Protein AF-A0AAE0GCB2-F1 (afdb_monomer_lite)

Radius of gyration: 17.44 Å; chains: 1; bounding box: 38×41×59 Å

Sequence (156 aa):
MFFASAGNAIGPETFELTVDKYEPAECAIGAPKNGRCIRVYVTAENANNTKPAYNSEIFGRVRFSNGESALYGDFAEASDAGQLASIPEEISVNKKSASFGIILTPGNEDDPLDFVKLKARTYPGMRADFRVIAPVGFEDEECENAAYGLPCDEEF

Secondary structure (DSSP, 8-state):
----PPP---PPEEEEEEEEEEEE-PBPTTS-TT-EEEEEEEEEEETT--S-B-SEEEEEEEEETTSSB-B-GGGGG--TTSEEEEE-S-B-SEEEEEEEEEEEPS--TTSPEEEEEEEEEE-TT--TT--PPPPTTB--TT-TTGGGT-------

pLDDT: mean 71.28, std 18.45, range [31.86, 92.81]

Structure (mmCIF, N/CA/C/O backbone):
data_AF-A0AAE0GCB2-F1
#
_entry.id   AF-A0AAE0GCB2-F1
#
loop_
_atom_site.group_PDB
_atom_site.id
_atom_site.type_symbol
_atom_site.label_atom_id
_atom_site.label_alt_id
_atom_site.label_comp_id
_atom_site.label_asym_id
_atom_site.label_entity_id
_atom_site.label_seq_id
_atom_site.pdbx_PDB_ins_code
_atom_site.Cartn_x
_atom_site.Cartn_y
_atom_site.Cartn_z
_atom_site.occupancy
_atom_site.B_iso_or_equiv
_atom_site.auth_seq_id
_atom_site.auth_comp_id
_atom_site.auth_asym_id
_atom_site.auth_atom_id
_atom_site.pdbx_PDB_model_num
ATOM 1 N N . MET A 1 1 ? -9.498 26.680 40.463 1.00 33.69 1 MET A N 1
ATOM 2 C CA . MET A 1 1 ? -8.821 25.450 40.003 1.00 33.69 1 MET A CA 1
ATOM 3 C C . MET A 1 1 ? -9.376 25.118 38.631 1.00 33.69 1 MET A C 1
ATOM 5 O O . MET A 1 1 ? -10.489 24.626 38.540 1.00 33.69 1 MET A O 1
ATOM 9 N N . PHE A 1 2 ? -8.660 25.498 37.575 1.00 31.86 2 PHE A N 1
ATOM 10 C CA . PHE A 1 2 ? -9.000 25.107 36.210 1.00 31.86 2 PHE A CA 1
ATOM 11 C C . PHE A 1 2 ? -8.302 23.776 35.942 1.00 31.86 2 PHE A C 1
ATOM 13 O O . PHE A 1 2 ? -7.076 23.729 35.879 1.00 31.86 2 PHE A O 1
ATOM 20 N N . PHE A 1 3 ? -9.070 22.694 35.844 1.00 37.78 3 PHE A N 1
ATOM 21 C CA . PHE A 1 3 ? -8.563 21.458 35.267 1.00 37.78 3 PHE A CA 1
ATOM 22 C C . PHE A 1 3 ? -8.480 21.688 33.761 1.00 37.78 3 PHE A C 1
ATOM 24 O O . PHE A 1 3 ? -9.495 21.682 33.067 1.00 37.78 3 PHE A O 1
ATOM 31 N N . ALA A 1 4 ? -7.276 21.959 33.262 1.00 37.78 4 ALA A N 1
ATOM 32 C CA . ALA A 1 4 ? -7.000 21.778 31.851 1.00 37.78 4 ALA A CA 1
ATOM 33 C C . ALA A 1 4 ? -7.238 20.292 31.552 1.00 37.78 4 ALA A C 1
ATOM 35 O O . ALA A 1 4 ? -6.507 19.433 32.046 1.00 37.78 4 ALA A O 1
ATOM 36 N N . SER A 1 5 ? -8.307 19.991 30.810 1.00 39.56 5 SER A N 1
ATOM 37 C CA . SER A 1 5 ? -8.481 18.691 30.165 1.00 39.56 5 SER A CA 1
ATOM 38 C C . SER A 1 5 ? -7.186 18.399 29.423 1.00 39.56 5 SER A C 1
ATOM 40 O O . SER A 1 5 ? -6.786 19.204 28.581 1.00 39.56 5 SER A O 1
ATOM 42 N N . ALA A 1 6 ? -6.515 17.298 29.766 1.00 39.19 6 ALA A N 1
ATOM 43 C CA . ALA A 1 6 ? -5.350 16.831 29.034 1.00 39.19 6 ALA A CA 1
ATOM 44 C C . ALA A 1 6 ? -5.710 16.845 27.546 1.00 39.19 6 ALA A C 1
ATOM 46 O O . ALA A 1 6 ? -6.670 16.196 27.125 1.00 39.19 6 ALA A O 1
ATOM 47 N N . GLY A 1 7 ? -5.011 17.677 26.772 1.00 39.84 7 GLY A N 1
ATOM 48 C CA . GLY A 1 7 ? -5.144 17.668 25.330 1.00 39.84 7 GLY A CA 1
ATOM 49 C C . GLY A 1 7 ? -4.843 16.251 24.875 1.00 39.84 7 GLY A C 1
ATOM 50 O O . GLY A 1 7 ? -3.752 15.747 25.141 1.00 39.84 7 GLY A O 1
ATOM 51 N N . ASN A 1 8 ? -5.819 15.600 24.243 1.00 45.38 8 ASN A N 1
ATOM 52 C CA . ASN A 1 8 ? -5.579 14.384 23.487 1.00 45.38 8 ASN A CA 1
ATOM 53 C C . ASN A 1 8 ? -4.550 14.748 2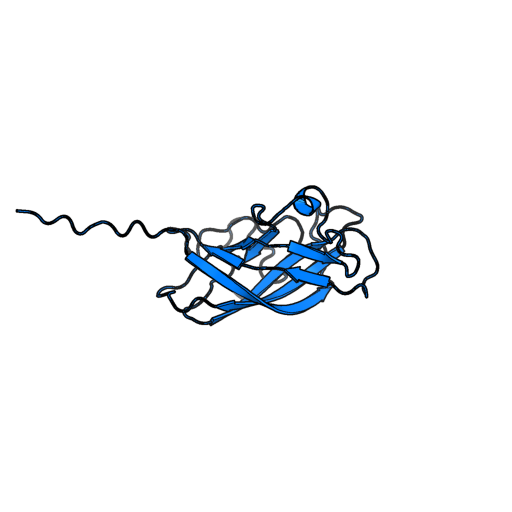2.412 1.00 45.38 8 ASN A C 1
ATOM 55 O O . ASN A 1 8 ? -4.902 15.235 21.339 1.00 45.38 8 ASN A O 1
ATOM 59 N N . ALA A 1 9 ? -3.267 14.569 22.713 1.00 46.12 9 ALA A N 1
ATOM 60 C CA . ALA A 1 9 ? -2.235 14.477 21.703 1.00 46.12 9 ALA A CA 1
ATOM 61 C C . ALA A 1 9 ? -2.464 13.128 21.014 1.00 46.12 9 ALA A C 1
ATOM 63 O O . ALA A 1 9 ? -1.873 12.113 21.371 1.00 46.12 9 ALA A O 1
ATOM 64 N N . ILE A 1 10 ? -3.442 13.118 20.105 1.00 57.84 10 ILE A N 1
ATOM 65 C CA . ILE A 1 10 ? -3.792 11.979 19.266 1.00 57.84 10 ILE A CA 1
ATOM 66 C C . ILE A 1 10 ? -2.558 11.748 18.404 1.00 57.84 10 ILE A C 1
ATOM 68 O O . ILE A 1 10 ? -2.219 12.589 17.581 1.00 57.84 10 ILE A O 1
ATOM 72 N N . GLY A 1 11 ? -1.814 10.677 18.662 1.00 65.38 11 GLY A N 1
ATOM 73 C CA . GLY A 1 11 ? -0.761 10.243 17.755 1.00 65.38 11 GLY A CA 1
ATOM 74 C C . GLY A 1 11 ? -1.363 9.809 16.415 1.00 65.38 11 GLY A C 1
ATOM 75 O O . GLY A 1 11 ? -2.581 9.697 16.284 1.00 65.38 11 GLY A O 1
ATOM 76 N N . PRO A 1 12 ? -0.533 9.558 15.401 1.00 77.06 12 PRO A N 1
ATOM 77 C CA . PRO A 1 12 ? -1.028 9.024 14.143 1.00 77.06 12 PRO A CA 1
ATOM 78 C C . PRO A 1 12 ? -1.768 7.699 14.346 1.00 77.06 12 PRO A C 1
ATOM 80 O O . PRO A 1 12 ? -1.306 6.819 15.074 1.00 77.06 12 PRO A O 1
ATOM 83 N N . GLU A 1 13 ? -2.908 7.571 13.677 1.00 85.94 13 GLU A N 1
ATOM 84 C CA . GLU A 1 13 ? -3.739 6.372 13.674 1.00 85.94 13 GLU A CA 1
ATOM 85 C C . GLU A 1 13 ? -3.170 5.380 12.659 1.00 85.94 13 GLU A C 1
ATOM 87 O O . GLU A 1 13 ? -2.743 5.774 11.574 1.00 85.94 13 GLU A O 1
ATOM 92 N N . THR A 1 14 ? -3.131 4.097 13.013 1.00 88.44 14 THR A N 1
ATOM 93 C CA . THR A 1 14 ? -2.631 3.033 12.131 1.00 88.44 14 THR A CA 1
ATOM 94 C C . THR A 1 14 ? -3.765 2.072 11.807 1.00 88.44 14 THR A C 1
ATOM 96 O O . THR A 1 14 ? -4.490 1.657 12.708 1.00 88.44 14 THR A O 1
ATOM 99 N N . PHE A 1 15 ? -3.905 1.741 10.530 1.00 89.19 15 PHE A N 1
ATOM 100 C CA . PHE A 1 15 ? -4.839 0.757 10.004 1.00 89.19 15 PHE A CA 1
ATOM 101 C C . PHE A 1 15 ? -4.039 -0.424 9.476 1.00 89.19 15 PHE A C 1
ATOM 103 O O . PHE A 1 15 ? -3.087 -0.232 8.716 1.00 89.19 15 PHE A O 1
ATOM 110 N N . GLU A 1 16 ? -4.430 -1.630 9.864 1.00 91.56 16 GLU A N 1
ATOM 111 C CA . GLU A 1 16 ? -3.903 -2.846 9.251 1.00 91.56 16 GLU A CA 1
ATOM 112 C C . GLU A 1 16 ? -4.548 -3.004 7.872 1.00 91.56 16 GLU A C 1
ATOM 114 O O . GLU A 1 16 ? -5.756 -2.795 7.719 1.00 91.56 16 GLU A O 1
ATOM 119 N N . LEU A 1 17 ? -3.741 -3.333 6.862 1.00 91.06 17 LEU A N 1
ATOM 120 C CA . LEU A 1 17 ? -4.216 -3.507 5.493 1.00 91.06 17 LEU A CA 1
ATOM 121 C C . LEU A 1 17 ? -4.173 -4.980 5.109 1.00 91.06 17 LEU A C 1
ATOM 123 O O . LEU A 1 17 ? -3.124 -5.622 5.153 1.00 91.06 17 LEU A O 1
ATOM 127 N N . THR A 1 18 ? -5.315 -5.493 4.668 1.00 92.81 18 THR A N 1
ATOM 128 C CA . THR A 1 18 ? -5.413 -6.812 4.040 1.00 92.81 18 THR A CA 1
ATOM 129 C C . THR A 1 18 ? -5.531 -6.627 2.536 1.00 92.81 18 THR A C 1
ATOM 131 O O . THR A 1 18 ? -6.399 -5.882 2.092 1.00 92.81 18 THR A O 1
ATOM 134 N N . VAL A 1 19 ? -4.666 -7.276 1.754 1.00 92.81 19 VAL A N 1
ATOM 135 C CA . VAL A 1 19 ? -4.749 -7.234 0.287 1.00 92.81 19 VAL A CA 1
ATOM 136 C C . VAL A 1 19 ? -5.846 -8.171 -0.189 1.00 92.81 19 VAL A C 1
ATOM 138 O O . VAL A 1 19 ? -5.796 -9.368 0.083 1.00 92.81 19 VAL A O 1
ATOM 141 N N . ASP A 1 20 ? -6.808 -7.617 -0.919 1.00 91.94 20 ASP A N 1
ATOM 142 C CA . ASP A 1 20 ? -7.919 -8.361 -1.508 1.00 91.94 20 ASP A CA 1
ATOM 143 C C . ASP A 1 20 ? -7.547 -8.874 -2.907 1.00 91.94 20 ASP A C 1
ATOM 145 O O . ASP A 1 20 ? -7.757 -10.044 -3.230 1.00 91.94 20 ASP A O 1
ATOM 149 N N . LYS A 1 21 ? -6.972 -7.998 -3.741 1.00 92.00 21 LYS A N 1
ATOM 150 C CA . LYS A 1 21 ? -6.443 -8.316 -5.076 1.00 92.00 21 LYS A CA 1
ATOM 151 C C . LYS A 1 21 ? -5.466 -7.238 -5.554 1.00 92.00 21 LYS A C 1
ATOM 153 O O . LYS A 1 21 ? -5.405 -6.151 -4.984 1.00 92.00 21 LYS A O 1
ATOM 158 N N . TYR A 1 22 ? -4.751 -7.510 -6.638 1.00 90.69 22 TYR A N 1
ATOM 159 C CA . TYR A 1 22 ? -4.015 -6.502 -7.399 1.00 90.69 22 TYR A CA 1
ATOM 160 C C . TYR A 1 22 ? -4.130 -6.786 -8.895 1.00 90.69 22 TYR A C 1
ATOM 162 O O . TYR A 1 22 ? -4.326 -7.934 -9.293 1.00 90.69 22 TYR A O 1
ATOM 170 N N . GLU A 1 23 ? -4.016 -5.747 -9.713 1.00 89.81 23 GLU A N 1
ATOM 171 C CA . GLU A 1 23 ? -4.103 -5.855 -11.170 1.00 89.81 23 GLU A CA 1
ATOM 172 C C . GLU A 1 23 ? -3.141 -4.886 -11.869 1.00 89.81 23 GLU A C 1
ATOM 174 O O . GLU A 1 23 ? -2.760 -3.872 -11.269 1.00 89.81 23 GLU A O 1
ATOM 179 N N . PRO A 1 24 ? -2.707 -5.193 -13.107 1.00 87.69 24 PRO A N 1
ATOM 180 C CA . PRO A 1 24 ? -1.933 -4.260 -13.917 1.00 87.69 24 PRO A CA 1
ATOM 181 C C . PRO A 1 24 ? -2.663 -2.926 -14.068 1.00 87.69 24 PRO A C 1
ATOM 183 O O . PRO A 1 24 ? -3.883 -2.892 -14.214 1.00 87.69 24 PRO A O 1
ATOM 186 N N . ALA A 1 25 ? -1.909 -1.834 -14.040 1.00 85.19 25 ALA A N 1
ATOM 187 C CA . ALA A 1 25 ? -2.430 -0.488 -14.217 1.00 85.19 25 ALA A CA 1
ATOM 188 C C . ALA A 1 25 ? -1.496 0.323 -15.116 1.00 85.19 25 ALA A C 1
ATOM 190 O O . ALA A 1 25 ? -0.299 0.037 -15.214 1.00 85.19 25 ALA A O 1
ATOM 191 N N . GLU A 1 26 ? -2.041 1.350 -15.760 1.00 81.38 26 GLU A N 1
ATOM 192 C CA . GLU A 1 26 ? -1.235 2.261 -16.561 1.00 81.38 26 GLU A CA 1
ATOM 193 C C . GLU A 1 26 ? -0.359 3.131 -15.658 1.00 81.38 26 GLU A C 1
ATOM 195 O O . GLU A 1 26 ? -0.790 3.660 -14.630 1.00 81.38 26 GLU A O 1
ATOM 200 N N . CYS A 1 27 ? 0.912 3.240 -16.036 1.00 77.19 27 CYS A N 1
ATOM 201 C CA . CYS A 1 27 ? 1.850 4.107 -15.351 1.00 77.19 27 CYS A CA 1
ATOM 202 C C . CYS A 1 27 ? 1.613 5.562 -15.760 1.00 77.19 27 CYS A C 1
ATOM 204 O O . CYS A 1 27 ? 1.706 5.881 -16.944 1.00 77.19 27 CYS A O 1
ATOM 206 N N . ALA A 1 28 ? 1.422 6.460 -14.794 1.00 71.00 28 ALA A N 1
ATOM 207 C CA . ALA A 1 28 ? 1.290 7.884 -15.089 1.00 71.00 28 ALA A CA 1
ATOM 208 C C . ALA A 1 28 ? 2.530 8.470 -15.775 1.00 71.00 28 ALA A C 1
ATOM 210 O O . ALA A 1 28 ? 3.668 7.999 -15.636 1.00 71.00 28 ALA A O 1
ATOM 211 N N . ILE A 1 29 ? 2.298 9.585 -16.463 1.00 63.38 29 ILE A N 1
ATOM 212 C CA . ILE A 1 29 ? 3.319 10.371 -17.147 1.00 63.38 29 ILE A CA 1
ATOM 213 C C . ILE A 1 29 ? 4.434 10.756 -16.160 1.00 63.38 29 ILE A C 1
ATOM 215 O O . ILE A 1 29 ? 4.208 11.440 -15.164 1.00 63.38 29 ILE A O 1
ATOM 219 N N . GLY A 1 30 ? 5.663 10.321 -16.453 1.00 65.62 30 GLY A N 1
ATOM 220 C CA . GLY A 1 30 ? 6.842 10.555 -15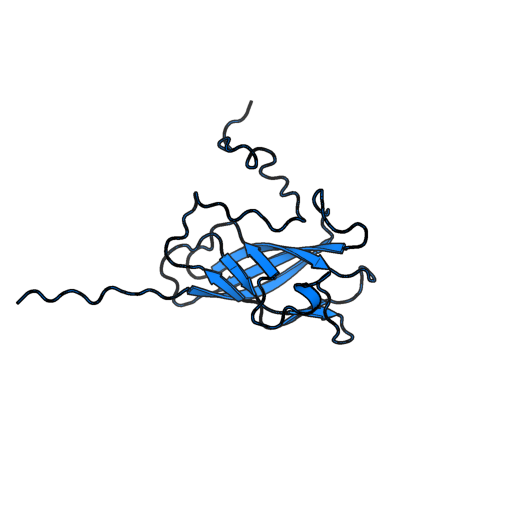.607 1.00 65.62 30 GLY A CA 1
ATOM 221 C C . GLY A 1 30 ? 7.288 9.344 -14.784 1.00 65.62 30 GLY A C 1
ATOM 222 O O . GLY A 1 30 ? 8.371 9.387 -14.199 1.00 65.62 30 GLY A O 1
ATOM 223 N N . ALA A 1 31 ? 6.521 8.250 -14.789 1.00 70.38 31 ALA A N 1
ATOM 224 C CA . ALA A 1 31 ? 6.973 6.976 -14.250 1.00 70.38 31 ALA A CA 1
ATOM 225 C C . ALA A 1 31 ? 8.211 6.441 -15.009 1.00 70.38 31 ALA A C 1
ATOM 227 O O . ALA A 1 31 ? 8.413 6.739 -16.195 1.00 70.38 31 ALA A O 1
ATOM 228 N N . PRO A 1 32 ? 9.062 5.630 -14.358 1.00 74.44 32 PRO A N 1
ATOM 229 C CA . PRO A 1 32 ? 10.216 5.022 -15.008 1.00 74.44 32 PRO A CA 1
ATOM 230 C C . PRO A 1 32 ? 9.798 4.157 -16.204 1.00 74.44 32 PRO A C 1
ATOM 232 O O . PRO A 1 32 ? 8.944 3.288 -16.065 1.00 74.44 32 PRO A O 1
ATOM 235 N N . LYS A 1 33 ? 10.455 4.327 -17.362 1.00 74.31 33 LYS A N 1
ATOM 236 C CA . LYS A 1 33 ? 10.110 3.630 -18.624 1.00 74.31 33 LYS A CA 1
ATOM 237 C C . LYS A 1 33 ? 10.052 2.099 -18.545 1.00 74.31 33 LYS A C 1
ATOM 239 O O . LYS A 1 33 ? 9.413 1.491 -19.392 1.00 74.31 33 LYS A O 1
ATOM 244 N N . ASN A 1 34 ? 10.740 1.496 -17.577 1.00 80.50 34 ASN A N 1
ATOM 245 C CA . ASN A 1 34 ? 10.792 0.043 -17.395 1.00 80.50 34 ASN A CA 1
ATOM 246 C C . ASN A 1 34 ? 10.104 -0.410 -16.094 1.00 80.50 34 ASN A C 1
ATOM 248 O O . ASN A 1 34 ? 10.244 -1.567 -15.708 1.00 80.50 34 ASN A O 1
ATOM 252 N N . GLY A 1 35 ? 9.445 0.501 -15.373 1.00 80.94 35 GLY A N 1
ATOM 253 C CA . GLY A 1 35 ? 8.666 0.151 -14.192 1.00 80.94 35 GLY A CA 1
ATOM 254 C C . GLY A 1 35 ? 7.347 -0.498 -14.595 1.00 80.94 35 GLY A C 1
ATOM 255 O O . GLY A 1 35 ? 6.778 -0.156 -15.629 1.00 80.94 35 GLY A O 1
ATOM 256 N N . ARG A 1 36 ? 6.859 -1.428 -13.774 1.00 85.88 36 ARG A N 1
ATOM 257 C CA . ARG A 1 36 ? 5.532 -2.026 -13.949 1.00 85.88 36 ARG A CA 1
ATOM 258 C C . ARG A 1 36 ? 4.580 -1.458 -12.906 1.00 85.88 36 ARG A C 1
ATOM 260 O O . ARG A 1 36 ? 4.837 -1.609 -11.717 1.00 85.88 36 ARG A O 1
ATOM 267 N N . CYS A 1 37 ? 3.493 -0.826 -13.326 1.00 85.44 37 CYS A N 1
ATOM 268 C CA . CYS A 1 37 ? 2.525 -0.243 -12.403 1.00 85.44 37 CYS A CA 1
ATOM 269 C C . CYS A 1 37 ? 1.390 -1.225 -12.128 1.00 85.44 37 CYS A C 1
ATOM 271 O O . CYS A 1 37 ? 0.878 -1.880 -13.035 1.00 85.44 37 CYS A O 1
ATOM 273 N N . ILE A 1 38 ? 1.018 -1.351 -10.857 1.00 87.50 38 ILE A N 1
ATOM 274 C CA . ILE A 1 38 ? -0.134 -2.149 -10.444 1.00 87.50 38 ILE A CA 1
ATOM 275 C C . ILE A 1 38 ? -1.018 -1.352 -9.499 1.00 87.50 38 ILE A C 1
ATOM 277 O O . ILE A 1 38 ? -0.528 -0.544 -8.705 1.00 87.50 38 ILE A O 1
ATOM 281 N N . ARG A 1 39 ? -2.319 -1.621 -9.557 1.00 88.31 39 ARG A N 1
ATOM 282 C CA . ARG A 1 39 ? -3.299 -1.142 -8.586 1.00 88.31 39 ARG A CA 1
ATOM 283 C C . ARG A 1 39 ? -3.568 -2.245 -7.572 1.00 88.31 39 ARG A C 1
ATOM 285 O O . ARG A 1 39 ? -3.870 -3.377 -7.942 1.00 88.31 39 ARG A O 1
ATOM 292 N N . VAL A 1 40 ? -3.429 -1.922 -6.291 1.00 89.44 40 VAL A N 1
ATOM 293 C CA . VAL A 1 40 ? -3.623 -2.843 -5.169 1.00 89.44 40 VAL A CA 1
ATOM 294 C C . VAL A 1 40 ? -4.912 -2.468 -4.458 1.00 89.44 40 VAL A C 1
ATOM 296 O O . VAL A 1 40 ? -5.078 -1.330 -4.024 1.00 89.44 40 VAL A O 1
ATOM 299 N N . TYR A 1 41 ? -5.814 -3.434 -4.330 1.00 89.31 41 TYR A N 1
ATOM 300 C CA . TYR A 1 41 ? -7.073 -3.302 -3.612 1.00 89.31 41 TYR A CA 1
ATOM 301 C C . TYR A 1 41 ? -6.905 -3.885 -2.221 1.00 89.31 41 TYR A C 1
ATOM 303 O O . TYR A 1 41 ? -6.456 -5.025 -2.065 1.00 89.31 41 TYR A O 1
ATOM 311 N N . VAL A 1 42 ? -7.252 -3.093 -1.216 1.00 90.81 42 VAL A N 1
ATOM 312 C CA . VAL A 1 42 ? -7.079 -3.454 0.182 1.00 90.81 42 VAL A CA 1
ATOM 313 C C . VAL A 1 42 ? -8.324 -3.171 0.997 1.00 90.81 42 VAL A C 1
ATOM 315 O O . VAL A 1 42 ? -9.079 -2.233 0.746 1.00 90.81 42 VAL A O 1
ATOM 318 N N . THR A 1 43 ? -8.461 -3.935 2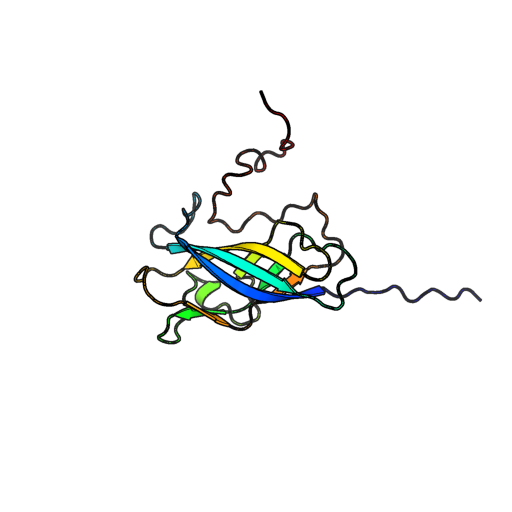.064 1.00 91.06 43 THR A N 1
ATOM 319 C CA . THR A 1 43 ? -9.371 -3.663 3.159 1.00 91.06 43 THR A CA 1
ATOM 320 C C . THR A 1 43 ? -8.565 -3.089 4.320 1.00 91.06 43 THR A C 1
ATOM 322 O O . THR A 1 43 ? -7.646 -3.739 4.822 1.00 91.06 43 THR A O 1
ATOM 325 N N . ALA A 1 44 ? -8.912 -1.875 4.748 1.00 89.44 44 ALA A N 1
ATOM 326 C CA . ALA A 1 44 ? -8.308 -1.204 5.893 1.00 89.44 44 ALA A CA 1
ATOM 327 C C . ALA A 1 44 ? -9.152 -1.415 7.155 1.00 89.44 44 ALA A C 1
ATOM 329 O O . ALA A 1 44 ? -10.352 -1.128 7.152 1.00 89.44 44 ALA A O 1
ATOM 330 N N . GLU A 1 45 ? -8.519 -1.875 8.236 1.00 87.69 45 GLU A N 1
ATOM 331 C CA . GLU A 1 45 ? -9.169 -2.123 9.525 1.00 87.69 45 GLU A CA 1
ATOM 332 C C . GLU A 1 45 ? -8.456 -1.391 10.669 1.00 87.69 45 GLU A C 1
ATOM 334 O O . GLU A 1 45 ? -7.233 -1.438 10.813 1.00 87.69 45 GLU A O 1
ATOM 339 N N . ASN A 1 46 ? -9.242 -0.717 11.511 1.00 85.56 46 ASN A N 1
ATOM 340 C CA . ASN A 1 46 ? -8.791 -0.183 12.794 1.00 85.56 46 ASN A CA 1
ATOM 341 C C . ASN A 1 46 ? -9.961 -0.185 13.784 1.00 85.56 46 ASN A C 1
ATOM 343 O O . ASN A 1 46 ? -10.837 0.678 13.732 1.00 85.56 46 ASN A O 1
ATOM 347 N N . ALA A 1 47 ? -9.941 -1.138 14.718 1.00 79.69 47 ALA A N 1
ATOM 348 C CA . ALA A 1 47 ? -10.994 -1.328 15.717 1.00 79.69 47 ALA A CA 1
ATOM 349 C C . ALA A 1 47 ? -11.139 -0.165 16.721 1.00 79.69 47 ALA A C 1
ATOM 351 O O . ALA A 1 47 ? -12.142 -0.085 17.425 1.00 79.69 47 ALA A O 1
ATOM 352 N N . ASN A 1 48 ? -10.143 0.722 16.813 1.00 79.62 48 ASN A N 1
ATOM 353 C CA . ASN A 1 48 ? -10.141 1.866 17.730 1.00 79.62 48 ASN A CA 1
ATOM 354 C C . ASN A 1 48 ? -10.385 3.199 17.014 1.00 79.62 48 ASN A C 1
ATOM 356 O O . ASN A 1 48 ? -10.376 4.255 17.653 1.00 79.62 48 ASN A O 1
ATOM 360 N N . ASN A 1 49 ? -10.573 3.173 15.694 1.00 81.06 49 ASN A N 1
ATOM 361 C CA . ASN A 1 49 ? -10.885 4.373 14.949 1.00 81.06 49 ASN A CA 1
ATOM 362 C C . ASN A 1 49 ? -12.305 4.836 15.306 1.00 81.06 49 ASN A C 1
ATOM 364 O O . ASN A 1 49 ? -13.249 4.054 15.327 1.00 81.06 49 ASN A O 1
ATOM 368 N N . THR A 1 50 ? -12.446 6.125 15.601 1.00 77.62 50 THR A N 1
ATOM 369 C CA . THR A 1 50 ? -13.725 6.737 16.006 1.00 77.62 50 THR A CA 1
ATOM 370 C C . THR A 1 50 ? -14.183 7.838 15.051 1.00 77.62 50 THR A C 1
ATOM 372 O O . THR A 1 50 ? -15.236 8.438 15.258 1.00 77.62 50 THR A O 1
ATOM 375 N N . LYS A 1 51 ? -13.396 8.122 14.008 1.00 80.69 51 LYS A N 1
ATOM 376 C CA . LYS A 1 51 ? -13.630 9.195 13.038 1.00 80.69 51 LYS A CA 1
ATOM 377 C C . LYS A 1 51 ? -13.023 8.822 11.683 1.00 80.69 51 LYS A C 1
ATOM 379 O O . LYS A 1 51 ? -11.975 8.183 11.669 1.00 80.69 51 LYS A O 1
ATOM 384 N N . PRO A 1 52 ? -13.588 9.287 10.563 1.00 81.38 52 PRO A N 1
ATOM 385 C CA . PRO A 1 52 ? -12.980 9.052 9.263 1.00 81.38 52 PRO A CA 1
ATOM 386 C C . PRO A 1 52 ? -11.530 9.550 9.199 1.00 81.38 52 PRO A C 1
ATOM 388 O O . PRO A 1 52 ? -11.198 10.617 9.729 1.00 81.38 52 PRO A O 1
ATOM 391 N N . ALA A 1 53 ? -10.678 8.753 8.566 1.00 83.12 53 ALA A N 1
ATOM 392 C CA . ALA A 1 53 ? -9.293 9.083 8.262 1.00 83.12 53 ALA A CA 1
ATOM 393 C C . ALA A 1 53 ? -9.169 9.553 6.806 1.00 83.12 53 ALA A C 1
ATOM 395 O O . ALA A 1 53 ? -9.948 9.139 5.959 1.00 83.12 53 ALA A O 1
ATOM 396 N N . TYR A 1 54 ? -8.195 10.414 6.511 1.00 83.06 54 TYR A N 1
ATOM 397 C CA . TYR A 1 54 ? -7.972 10.968 5.171 1.00 83.06 54 TYR A CA 1
ATOM 398 C C . TYR A 1 54 ? -6.478 11.003 4.867 1.00 83.06 54 TYR A C 1
ATOM 400 O O . TYR A 1 54 ? -5.686 11.226 5.787 1.00 83.06 54 TYR A O 1
ATOM 408 N N . ASN A 1 55 ? -6.108 10.875 3.590 1.00 78.88 55 ASN A N 1
ATOM 409 C CA . ASN A 1 55 ? -4.721 10.961 3.120 1.00 78.88 55 ASN A CA 1
ATOM 410 C C . ASN A 1 55 ? -3.771 10.024 3.875 1.00 78.88 55 ASN A C 1
ATOM 412 O O . ASN A 1 55 ? -2.765 10.452 4.449 1.00 78.88 55 ASN A O 1
ATOM 416 N N . SER A 1 56 ? -4.122 8.745 3.935 1.00 84.31 56 SER A N 1
ATOM 417 C CA . SER A 1 56 ? -3.340 7.773 4.689 1.00 84.31 56 SER A CA 1
ATOM 418 C C . SER A 1 56 ? -2.078 7.381 3.921 1.00 84.31 56 SER A C 1
ATOM 420 O O . SER A 1 56 ? -2.139 7.013 2.752 1.00 84.31 56 SER A O 1
ATOM 422 N N . GLU A 1 57 ? -0.928 7.424 4.582 1.00 86.56 57 GLU A N 1
ATOM 423 C CA . GLU A 1 57 ? 0.353 6.985 4.024 1.00 86.56 57 GLU A CA 1
ATOM 424 C C . GLU A 1 57 ? 0.504 5.470 4.185 1.00 86.56 57 GLU A C 1
ATOM 426 O O . GLU A 1 57 ? 0.276 4.932 5.270 1.00 86.56 57 GLU A O 1
ATOM 431 N N . ILE A 1 58 ? 0.906 4.775 3.124 1.00 86.62 58 ILE A N 1
ATOM 432 C CA . ILE A 1 58 ? 1.049 3.317 3.110 1.00 86.62 58 ILE A CA 1
ATOM 433 C C . ILE A 1 58 ? 2.491 2.926 3.384 1.00 86.62 58 ILE A C 1
ATOM 435 O O . ILE A 1 58 ? 3.414 3.440 2.760 1.00 86.62 58 ILE A O 1
ATOM 439 N N . PHE A 1 59 ? 2.673 1.972 4.291 1.00 87.12 59 PHE A N 1
ATOM 440 C CA . PHE A 1 59 ? 3.961 1.405 4.671 1.00 87.12 59 PHE A CA 1
ATOM 441 C C . PHE A 1 59 ? 3.899 -0.118 4.610 1.00 87.12 59 PHE A C 1
ATOM 443 O O . PHE A 1 59 ? 2.840 -0.707 4.812 1.00 87.12 59 PHE A O 1
ATOM 450 N N . GLY A 1 60 ? 5.049 -0.757 4.412 1.00 85.94 60 GLY A N 1
ATOM 451 C CA . GLY A 1 60 ? 5.196 -2.211 4.448 1.00 85.94 60 GLY A CA 1
ATOM 452 C C . GLY A 1 60 ? 6.266 -2.666 3.469 1.00 85.94 60 GLY A C 1
ATOM 453 O O . GLY A 1 60 ? 7.190 -1.911 3.173 1.00 85.94 60 GLY A O 1
ATOM 454 N N . ARG A 1 61 ? 6.150 -3.896 2.962 1.00 86.38 61 ARG A N 1
ATOM 455 C CA . ARG A 1 61 ? 7.058 -4.429 1.938 1.00 86.38 61 ARG A CA 1
ATOM 456 C C . ARG A 1 61 ? 6.276 -5.174 0.870 1.00 86.38 61 ARG A C 1
ATOM 458 O O . ARG A 1 61 ? 5.302 -5.854 1.186 1.00 86.38 61 ARG A O 1
ATOM 465 N N . VAL A 1 62 ? 6.759 -5.096 -0.363 1.00 87.50 62 VAL A N 1
ATOM 466 C CA . VAL A 1 62 ? 6.256 -5.893 -1.486 1.00 87.50 62 VAL A CA 1
ATOM 467 C C . VAL A 1 62 ? 7.428 -6.675 -2.052 1.00 87.50 62 VAL A C 1
ATOM 469 O O . VAL A 1 62 ? 8.478 -6.095 -2.336 1.00 87.50 62 VAL A O 1
ATOM 472 N N . ARG A 1 63 ? 7.286 -7.995 -2.145 1.00 88.75 63 ARG A N 1
ATOM 473 C CA . ARG A 1 63 ? 8.360 -8.906 -2.547 1.00 88.75 63 ARG A CA 1
ATOM 474 C C . ARG A 1 63 ? 7.924 -9.814 -3.674 1.00 88.75 63 ARG A C 1
ATOM 476 O O . ARG A 1 63 ? 6.758 -10.186 -3.749 1.00 88.75 63 ARG A O 1
ATOM 483 N N . PHE A 1 64 ? 8.875 -10.221 -4.501 1.00 87.12 64 PHE A N 1
ATOM 484 C CA . PHE A 1 64 ? 8.669 -11.367 -5.375 1.00 87.12 64 PHE A CA 1
ATOM 485 C C . PHE A 1 64 ? 8.790 -12.667 -4.578 1.00 87.12 64 PHE A C 1
ATOM 487 O O . PHE A 1 64 ? 9.355 -12.710 -3.482 1.00 87.12 64 PHE A O 1
ATOM 494 N N . SER A 1 65 ? 8.326 -13.765 -5.172 1.00 84.50 65 SER A N 1
ATOM 495 C CA . SER A 1 65 ? 8.415 -15.110 -4.583 1.00 84.50 65 SER A CA 1
ATOM 496 C C . SER A 1 65 ? 9.851 -15.569 -4.273 1.00 84.50 65 SER A C 1
ATOM 498 O O . SER A 1 65 ? 10.053 -16.454 -3.445 1.00 84.50 65 SER A O 1
ATOM 500 N N . ASN A 1 66 ? 10.862 -14.962 -4.905 1.00 83.19 66 ASN A N 1
ATOM 501 C CA . ASN A 1 66 ? 12.280 -15.212 -4.627 1.00 83.19 66 ASN A CA 1
ATOM 502 C C . ASN A 1 66 ? 12.804 -14.472 -3.370 1.00 83.19 66 ASN A C 1
ATOM 504 O O . ASN A 1 66 ? 13.957 -14.660 -2.986 1.00 83.19 66 ASN A O 1
ATOM 508 N N . GLY A 1 67 ? 11.971 -13.649 -2.721 1.00 81.62 67 GLY A N 1
ATOM 509 C CA . GLY A 1 67 ? 12.297 -12.881 -1.518 1.00 81.62 67 GLY A CA 1
ATOM 510 C C . GLY A 1 67 ? 12.922 -11.505 -1.769 1.00 81.62 67 GLY A C 1
ATOM 511 O O . GLY A 1 67 ? 13.121 -10.758 -0.804 1.00 81.62 67 GLY A O 1
ATOM 512 N N . GLU A 1 68 ? 13.207 -11.151 -3.024 1.00 84.38 68 GLU A N 1
ATOM 513 C CA . GLU A 1 68 ? 13.708 -9.830 -3.412 1.00 84.38 68 GLU A CA 1
ATOM 514 C C . GLU A 1 68 ? 12.599 -8.774 -3.356 1.00 84.38 68 GLU A C 1
ATOM 516 O O . GLU A 1 68 ? 11.407 -9.088 -3.411 1.00 84.38 68 GLU A O 1
ATOM 521 N N . SER A 1 69 ? 12.991 -7.504 -3.222 1.00 84.62 69 SER A N 1
ATOM 522 C CA . SER A 1 69 ? 12.039 -6.394 -3.258 1.00 84.62 69 SER A CA 1
ATOM 523 C C . SER A 1 69 ? 11.436 -6.270 -4.653 1.00 84.62 69 SER A C 1
ATOM 525 O O . SER A 1 69 ? 12.161 -6.220 -5.646 1.00 84.62 69 SER A O 1
ATOM 527 N N . ALA A 1 70 ? 10.110 -6.200 -4.715 1.00 86.88 70 ALA A N 1
ATOM 528 C CA . ALA A 1 70 ? 9.396 -5.982 -5.963 1.00 86.88 70 ALA A CA 1
ATOM 529 C C . ALA A 1 70 ? 9.259 -4.495 -6.303 1.00 86.88 70 ALA A C 1
ATOM 531 O O . ALA A 1 70 ? 8.865 -4.170 -7.412 1.00 86.88 70 ALA A O 1
ATOM 532 N N . LEU A 1 71 ? 9.559 -3.587 -5.372 1.00 85.00 71 LEU A N 1
ATOM 533 C CA . LEU A 1 71 ? 9.371 -2.145 -5.546 1.00 85.00 71 LEU A CA 1
ATOM 534 C C . LEU A 1 71 ? 10.481 -1.528 -6.399 1.00 85.00 71 LEU A C 1
ATOM 536 O O . LEU A 1 71 ? 11.652 -1.861 -6.234 1.00 85.00 71 LEU A O 1
ATOM 540 N N . TYR A 1 72 ? 10.121 -0.601 -7.286 1.00 79.44 72 TYR A N 1
ATOM 541 C CA . TYR A 1 72 ? 11.069 0.059 -8.186 1.00 79.44 72 TYR A CA 1
ATOM 542 C C . TYR A 1 72 ? 11.946 1.108 -7.476 1.00 79.44 72 TYR A C 1
ATOM 544 O O . TYR A 1 72 ? 11.454 1.917 -6.693 1.00 79.44 72 TYR A O 1
ATOM 552 N N . GLY A 1 73 ? 13.230 1.189 -7.845 1.00 72.00 73 GLY A N 1
ATOM 553 C CA . GLY A 1 73 ? 14.115 2.315 -7.504 1.00 72.00 73 GLY A CA 1
ATOM 554 C C . GLY A 1 73 ? 14.477 2.398 -6.019 1.00 72.00 73 GLY A C 1
ATOM 555 O O . GLY A 1 73 ? 14.677 1.372 -5.380 1.00 72.00 73 GLY A O 1
ATOM 556 N N . ASP A 1 74 ? 14.544 3.610 -5.460 1.00 62.25 74 ASP A N 1
ATOM 557 C CA . ASP A 1 74 ? 14.898 3.841 -4.045 1.00 62.25 74 ASP A CA 1
ATOM 558 C C . ASP A 1 74 ? 13.865 3.246 -3.064 1.00 62.25 74 ASP A C 1
ATOM 560 O O . ASP A 1 74 ? 14.159 3.019 -1.890 1.00 62.25 74 ASP A O 1
ATOM 564 N N . PHE A 1 75 ? 12.663 2.909 -3.552 1.00 60.25 75 PHE A N 1
ATOM 565 C CA . PHE A 1 75 ? 11.664 2.155 -2.794 1.00 60.25 75 PHE A CA 1
ATOM 566 C C . PHE A 1 75 ? 12.019 0.665 -2.666 1.00 60.25 75 PHE A C 1
ATOM 568 O O . PHE A 1 75 ? 11.477 -0.017 -1.800 1.00 60.25 75 PHE A O 1
ATOM 575 N N . ALA A 1 76 ? 12.958 0.146 -3.465 1.00 55.94 76 ALA A N 1
ATOM 576 C CA . ALA A 1 76 ? 13.468 -1.217 -3.317 1.00 55.94 76 ALA A CA 1
ATOM 577 C C . ALA A 1 76 ? 14.155 -1.419 -1.955 1.00 55.94 76 ALA A C 1
ATOM 579 O O . ALA A 1 76 ? 14.058 -2.500 -1.370 1.00 55.94 76 ALA A O 1
ATOM 580 N N . GLU A 1 77 ? 14.796 -0.363 -1.436 1.00 52.28 77 GLU A N 1
ATOM 581 C CA . GLU A 1 77 ? 15.410 -0.313 -0.105 1.00 52.28 77 GLU A CA 1
ATOM 582 C C . GLU A 1 77 ? 14.438 0.138 0.996 1.00 52.28 77 GLU A C 1
ATOM 584 O O . GLU A 1 77 ? 14.810 0.128 2.176 1.00 52.28 77 GLU A O 1
ATOM 589 N N . ALA A 1 78 ? 13.194 0.506 0.649 1.00 51.66 78 ALA A N 1
ATOM 590 C CA . ALA A 1 78 ? 12.162 0.858 1.617 1.00 51.66 78 ALA A CA 1
ATOM 591 C C . ALA A 1 78 ? 11.813 -0.371 2.470 1.00 51.66 78 ALA A C 1
ATOM 593 O O . ALA A 1 78 ? 10.932 -1.179 2.182 1.00 51.66 78 ALA A O 1
ATOM 594 N N . SER A 1 79 ? 12.564 -0.517 3.558 1.00 50.06 79 SER A N 1
ATOM 595 C CA . SER A 1 79 ? 12.184 -1.298 4.727 1.00 50.06 79 SER A CA 1
ATOM 596 C C . SER A 1 79 ? 10.947 -0.672 5.388 1.00 50.06 79 SER A C 1
ATOM 598 O O . SER A 1 79 ? 10.474 0.371 4.944 1.00 50.06 79 SER A O 1
ATOM 600 N N . ASP A 1 80 ? 10.447 -1.274 6.475 1.00 52.69 80 ASP A N 1
ATOM 601 C CA . ASP A 1 80 ? 9.216 -0.922 7.226 1.00 52.69 80 ASP A CA 1
ATOM 602 C C . ASP A 1 80 ? 9.024 0.575 7.621 1.00 52.69 80 ASP A C 1
ATOM 604 O O . ASP A 1 80 ? 8.045 0.907 8.297 1.00 52.69 80 ASP A O 1
ATOM 608 N N . ALA A 1 81 ? 9.958 1.461 7.258 1.00 52.06 81 ALA A N 1
ATOM 609 C CA . ALA A 1 81 ? 10.001 2.898 7.506 1.00 52.06 81 ALA A CA 1
ATOM 610 C C . ALA A 1 81 ? 9.758 3.791 6.265 1.00 52.06 81 ALA A C 1
ATOM 612 O O . ALA A 1 81 ? 9.528 4.985 6.448 1.00 52.06 81 ALA A O 1
ATOM 613 N N . GLY A 1 82 ? 9.816 3.267 5.034 1.00 63.97 82 GLY A N 1
ATOM 614 C CA . GLY A 1 82 ? 9.589 4.053 3.812 1.00 63.97 82 GLY A CA 1
ATOM 615 C C . GLY A 1 82 ? 8.118 4.069 3.393 1.00 63.97 82 GLY A C 1
ATOM 616 O O . GLY A 1 82 ? 7.461 3.028 3.405 1.00 63.97 82 GLY A O 1
ATOM 617 N N . GLN A 1 83 ? 7.601 5.245 3.029 1.00 74.94 83 GLN A N 1
ATOM 618 C CA . GLN A 1 83 ? 6.266 5.367 2.444 1.00 74.94 83 GLN A CA 1
ATOM 619 C C . GLN A 1 83 ? 6.268 4.738 1.043 1.00 74.94 83 GLN A C 1
ATOM 621 O O . GLN A 1 83 ? 7.073 5.111 0.193 1.00 74.94 83 GLN A O 1
ATOM 626 N N . LEU A 1 84 ? 5.364 3.786 0.822 1.00 78.25 84 LEU A N 1
ATOM 627 C CA . LEU A 1 84 ? 5.190 3.068 -0.441 1.00 78.25 84 LEU A CA 1
ATOM 628 C C . LEU A 1 84 ? 4.221 3.779 -1.382 1.00 78.25 84 LEU A C 1
ATOM 630 O O . LEU A 1 84 ? 4.426 3.809 -2.590 1.00 78.25 84 LEU A O 1
ATOM 634 N N . ALA A 1 85 ? 3.136 4.293 -0.813 1.00 78.50 85 ALA A N 1
ATOM 635 C CA . ALA A 1 85 ? 2.034 4.906 -1.535 1.00 78.50 85 ALA A CA 1
ATOM 636 C C . ALA A 1 85 ? 1.196 5.763 -0.577 1.00 78.50 85 ALA A C 1
ATOM 638 O O . ALA A 1 85 ? 1.520 5.907 0.607 1.00 78.50 85 ALA A O 1
ATOM 639 N N . SER A 1 86 ? 0.092 6.294 -1.086 1.00 79.44 86 SER A N 1
ATOM 640 C CA . SER A 1 86 ? -0.936 6.968 -0.299 1.00 79.44 86 SER A CA 1
ATOM 641 C C . SER A 1 86 ? -2.312 6.481 -0.727 1.00 79.44 86 SER A C 1
ATOM 643 O O . SER A 1 86 ? -2.519 6.194 -1.903 1.00 79.44 86 SER A O 1
ATOM 645 N N . ILE A 1 87 ? -3.249 6.433 0.217 1.00 79.69 87 ILE A N 1
ATOM 646 C CA . ILE A 1 87 ? -4.682 6.330 -0.060 1.00 79.69 87 ILE A CA 1
ATOM 647 C C . ILE A 1 87 ? -5.243 7.758 0.026 1.00 79.69 87 ILE A C 1
ATOM 649 O O . ILE A 1 87 ? -5.298 8.313 1.131 1.00 79.69 87 ILE A O 1
ATOM 653 N 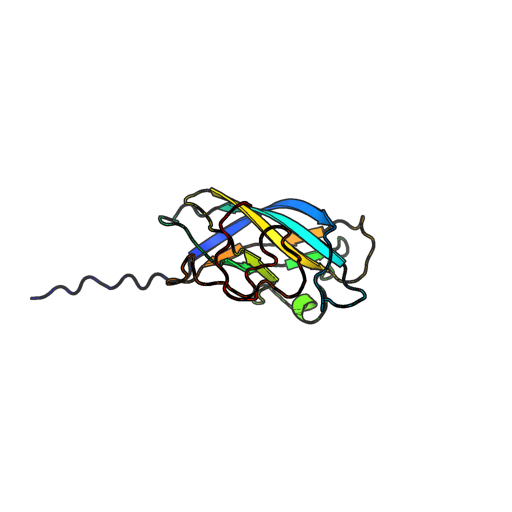N . PRO A 1 88 ? -5.604 8.386 -1.109 1.00 68.94 88 PRO A N 1
ATOM 654 C CA . PRO A 1 88 ? -6.170 9.736 -1.114 1.00 68.94 88 PRO A CA 1
ATOM 655 C C . PRO A 1 88 ? -7.624 9.753 -0.617 1.00 68.94 88 PRO A C 1
ATOM 657 O O . PRO A 1 88 ? -8.102 10.767 -0.114 1.00 68.94 88 PRO A O 1
ATOM 660 N N . GLU A 1 89 ? -8.320 8.624 -0.732 1.00 73.38 89 GLU A N 1
ATOM 661 C CA . GLU A 1 89 ? -9.708 8.469 -0.314 1.00 73.38 89 GLU A CA 1
ATOM 662 C C . GLU A 1 89 ? -9.867 8.492 1.216 1.00 73.38 89 GLU A C 1
ATOM 664 O O . GLU A 1 89 ? -8.951 8.182 1.980 1.00 73.38 89 GLU A O 1
ATOM 669 N N . GLU A 1 90 ? -11.076 8.816 1.679 1.00 80.00 90 GLU A N 1
ATOM 670 C CA . GLU A 1 90 ? -11.456 8.634 3.084 1.00 80.00 90 GLU A CA 1
ATOM 671 C C . GLU A 1 90 ? -11.283 7.160 3.499 1.00 80.00 90 GLU A C 1
ATOM 673 O O . GLU A 1 90 ? -11.623 6.281 2.724 1.00 80.00 90 GLU A O 1
ATOM 678 N N . ILE A 1 91 ? -10.854 6.850 4.721 1.00 79.81 91 ILE A N 1
ATOM 679 C CA . ILE A 1 91 ? -11.031 5.535 5.350 1.00 79.81 91 ILE A CA 1
ATOM 680 C C . ILE A 1 91 ? -12.101 5.688 6.432 1.00 79.81 91 ILE A C 1
ATOM 682 O O . ILE A 1 91 ? -11.881 6.338 7.458 1.00 79.81 91 ILE A O 1
ATOM 686 N N . SER A 1 92 ? -13.280 5.122 6.178 1.00 79.50 92 SER A N 1
ATOM 687 C CA . SER A 1 92 ? -14.433 5.203 7.071 1.00 79.50 92 SER A CA 1
ATOM 688 C C . SER A 1 92 ? -14.214 4.365 8.336 1.00 79.50 92 SER A C 1
ATOM 690 O O . SER A 1 92 ? -13.328 3.512 8.411 1.00 79.50 92 SER A O 1
ATOM 692 N N . VAL A 1 93 ? -15.040 4.613 9.351 1.00 79.25 93 VAL A N 1
ATOM 693 C CA . VAL A 1 93 ? -14.899 3.995 10.676 1.00 79.25 93 VAL A CA 1
ATOM 694 C C . VAL A 1 93 ? -15.008 2.462 10.594 1.00 79.25 93 VAL A C 1
ATOM 696 O O . VAL A 1 93 ? -15.879 1.925 9.911 1.00 79.25 93 VAL A O 1
ATOM 699 N N . ASN A 1 94 ? -14.152 1.762 11.346 1.00 68.50 94 ASN A N 1
ATOM 700 C CA . ASN A 1 94 ? -14.030 0.300 11.473 1.00 68.50 94 ASN A CA 1
ATOM 701 C C . ASN A 1 94 ? -13.492 -0.457 10.252 1.00 68.50 94 ASN A C 1
ATOM 703 O O . ASN A 1 94 ? -12.567 -1.250 10.416 1.00 68.50 94 ASN A O 1
ATOM 707 N N . LYS A 1 95 ? -14.066 -0.273 9.059 1.00 73.94 95 LYS A N 1
ATOM 708 C CA . LYS A 1 95 ? -13.680 -1.043 7.869 1.00 73.94 95 LYS A CA 1
ATOM 709 C C . LYS A 1 95 ? -14.007 -0.291 6.587 1.00 73.94 95 LYS A C 1
ATOM 711 O O . LYS A 1 95 ? -15.158 0.091 6.384 1.00 73.94 95 LYS A O 1
ATOM 716 N N . LYS A 1 96 ? -13.030 -0.161 5.689 1.00 81.31 96 LYS A N 1
ATOM 717 C CA . LYS A 1 96 ? -13.257 0.357 4.334 1.00 81.31 96 LYS A CA 1
ATOM 718 C C . LYS A 1 96 ? -12.400 -0.378 3.306 1.00 81.31 96 LYS A C 1
ATOM 720 O O . LYS A 1 96 ? -11.241 -0.681 3.580 1.00 81.31 96 LYS A O 1
ATOM 725 N N . SER A 1 97 ? -12.967 -0.632 2.131 1.00 84.19 97 SER A N 1
ATOM 726 C CA . SER A 1 97 ? -12.192 -0.971 0.938 1.00 84.19 97 SER A CA 1
ATOM 727 C C . SER A 1 97 ? -11.567 0.292 0.348 1.00 84.19 97 SER A C 1
ATOM 729 O O . SER A 1 97 ? -12.235 1.318 0.240 1.00 84.19 97 SER A O 1
ATOM 731 N N . ALA A 1 98 ? -10.296 0.205 -0.016 1.00 84.00 98 ALA A N 1
ATOM 732 C CA . ALA A 1 98 ? -9.530 1.272 -0.639 1.00 84.00 98 ALA A CA 1
ATOM 733 C C . ALA A 1 98 ? -8.612 0.682 -1.711 1.00 84.00 98 ALA A C 1
ATOM 735 O O . ALA A 1 98 ? -8.377 -0.530 -1.755 1.00 84.00 98 ALA A O 1
ATOM 736 N N . SER A 1 99 ? -8.060 1.540 -2.559 1.00 85.75 99 SER A N 1
ATOM 737 C CA . SER A 1 99 ? -7.001 1.138 -3.476 1.00 85.75 99 SER A CA 1
ATOM 738 C C . SER A 1 99 ? -5.851 2.133 -3.475 1.00 85.75 99 SER A C 1
ATOM 740 O O . SER A 1 99 ? -6.005 3.293 -3.093 1.00 85.75 99 SER A O 1
ATOM 742 N N . PHE A 1 100 ? -4.673 1.652 -3.849 1.00 83.56 100 PHE A N 1
ATOM 743 C CA . PHE A 1 100 ? -3.509 2.491 -4.093 1.00 83.56 100 PHE A CA 1
ATOM 744 C C . PHE A 1 100 ? -2.656 1.871 -5.191 1.00 83.56 100 PHE A C 1
ATOM 746 O O . PHE A 1 100 ? -2.693 0.663 -5.433 1.00 83.56 100 PHE A O 1
ATOM 753 N N . GLY A 1 101 ? -1.872 2.705 -5.857 1.00 84.81 101 GLY A N 1
ATOM 754 C CA . GLY A 1 101 ? -0.950 2.252 -6.881 1.00 84.81 101 GLY A CA 1
ATOM 755 C C . GLY A 1 101 ? 0.486 2.109 -6.372 1.00 84.81 101 GLY A C 1
ATOM 756 O O . GLY A 1 101 ? 0.927 2.890 -5.527 1.00 84.81 101 GLY A O 1
ATOM 757 N N . ILE A 1 102 ? 1.224 1.128 -6.902 1.00 85.12 102 ILE A N 1
ATOM 758 C CA . ILE A 1 102 ? 2.673 0.971 -6.690 1.00 85.12 102 ILE A CA 1
ATOM 759 C C . ILE A 1 102 ? 3.427 0.659 -7.984 1.00 85.12 102 ILE A C 1
ATOM 761 O O . ILE A 1 102 ? 2.934 -0.055 -8.858 1.00 85.12 102 ILE A O 1
ATOM 765 N N . ILE A 1 103 ? 4.661 1.158 -8.074 1.00 85.50 103 ILE A N 1
ATOM 766 C CA . ILE A 1 103 ? 5.570 0.875 -9.189 1.00 85.50 103 ILE A CA 1
ATOM 767 C C . ILE A 1 103 ? 6.526 -0.245 -8.786 1.00 85.50 103 ILE A C 1
ATOM 769 O O . ILE A 1 103 ? 7.238 -0.152 -7.783 1.00 85.50 103 ILE A O 1
ATOM 773 N N . LEU A 1 104 ? 6.562 -1.289 -9.603 1.00 86.69 104 LEU A N 1
ATOM 774 C CA . LEU A 1 104 ? 7.391 -2.468 -9.427 1.00 86.69 104 LEU A CA 1
ATOM 775 C C . LEU A 1 104 ? 8.615 -2.446 -10.344 1.00 86.69 104 LEU A C 1
ATOM 777 O O . LEU A 1 104 ? 8.607 -1.821 -11.411 1.00 86.69 104 LEU A O 1
ATOM 781 N N . THR A 1 105 ? 9.670 -3.151 -9.939 1.00 86.19 105 THR A N 1
ATOM 782 C CA . THR A 1 105 ? 10.807 -3.465 -10.808 1.00 86.19 105 THR A CA 1
ATOM 783 C C . THR A 1 105 ? 10.356 -4.268 -12.036 1.00 86.19 105 THR A C 1
ATOM 785 O O . THR A 1 105 ? 9.355 -4.989 -11.977 1.00 86.19 105 THR A O 1
ATOM 788 N N . PRO A 1 106 ? 11.072 -4.149 -13.170 1.00 82.38 106 PRO A N 1
ATOM 789 C CA . PRO A 1 106 ? 10.775 -4.954 -14.346 1.00 82.38 106 PRO A CA 1
ATOM 790 C C . PRO A 1 106 ? 10.891 -6.449 -14.016 1.00 82.38 106 PRO A C 1
ATOM 792 O O . PRO A 1 106 ? 11.887 -6.884 -13.442 1.00 82.38 106 PRO A O 1
ATOM 795 N N . GLY A 1 107 ? 9.887 -7.228 -14.410 1.00 77.06 107 GLY A N 1
ATOM 796 C CA . GLY A 1 107 ? 9.766 -8.655 -14.109 1.00 77.06 107 GLY A CA 1
ATOM 797 C C . GLY A 1 107 ? 8.569 -9.271 -14.833 1.00 77.06 107 GLY A C 1
ATOM 798 O O . GLY A 1 107 ? 7.853 -8.565 -15.549 1.00 77.06 107 GLY A O 1
ATOM 799 N N . ASN A 1 108 ? 8.341 -10.574 -14.662 1.00 78.06 108 ASN A N 1
ATOM 800 C CA . ASN A 1 108 ? 7.228 -11.251 -15.325 1.00 78.06 108 ASN A CA 1
ATOM 801 C C . ASN A 1 108 ? 5.896 -10.875 -14.654 1.00 78.06 108 ASN A C 1
ATOM 803 O O . ASN A 1 108 ? 5.805 -10.843 -13.427 1.00 78.06 108 ASN A O 1
ATOM 807 N N . GLU A 1 109 ? 4.872 -10.545 -15.445 1.00 74.56 109 GLU A N 1
ATOM 808 C CA . GLU A 1 109 ? 3.541 -10.119 -14.968 1.00 74.56 109 GLU A CA 1
ATOM 809 C C . GLU A 1 109 ? 2.868 -11.168 -14.086 1.00 74.56 109 GLU A C 1
ATOM 811 O O . GLU A 1 109 ? 2.194 -10.813 -13.121 1.00 74.56 109 GLU A O 1
ATOM 816 N N . ASP A 1 110 ? 3.164 -12.439 -14.350 1.00 77.69 110 ASP A N 1
ATOM 817 C CA . ASP A 1 110 ? 2.6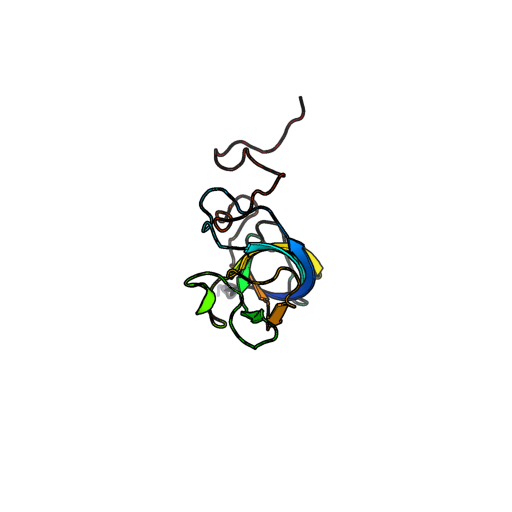45 -13.581 -13.605 1.00 77.69 110 ASP A CA 1
ATOM 818 C C . ASP A 1 110 ? 3.436 -13.903 -12.323 1.00 77.69 110 ASP A C 1
ATOM 820 O O . ASP A 1 110 ? 3.072 -14.831 -11.595 1.00 77.69 110 ASP A O 1
ATOM 824 N N . ASP A 1 111 ? 4.528 -13.182 -12.030 1.00 82.94 111 ASP A N 1
ATOM 825 C CA . ASP A 1 111 ? 5.318 -13.437 -10.823 1.00 82.94 111 ASP A CA 1
ATOM 826 C C . ASP A 1 111 ? 4.497 -13.078 -9.570 1.00 82.94 111 ASP A C 1
ATOM 828 O O . ASP A 1 111 ? 4.106 -11.914 -9.405 1.00 82.94 111 ASP A O 1
ATOM 832 N N . PRO A 1 112 ? 4.261 -14.033 -8.646 1.00 86.19 112 PRO A N 1
ATOM 833 C CA . PRO A 1 112 ? 3.448 -13.773 -7.470 1.00 86.19 112 PRO A CA 1
ATOM 834 C C . PRO A 1 112 ? 4.127 -12.754 -6.559 1.00 86.19 112 PRO A C 1
ATOM 836 O O . PRO A 1 112 ? 5.314 -12.890 -6.229 1.00 86.19 112 PRO A O 1
ATOM 839 N N . LEU A 1 113 ? 3.334 -11.783 -6.107 1.00 90.44 113 LEU A N 1
ATOM 840 C CA . LEU A 1 113 ? 3.737 -10.771 -5.140 1.00 90.44 113 LEU A CA 1
ATOM 841 C C . LEU A 1 113 ? 3.319 -11.160 -3.722 1.00 90.44 113 LEU A C 1
ATOM 843 O O . LEU A 1 113 ? 2.176 -11.551 -3.482 1.00 90.44 113 LEU A O 1
ATOM 847 N N . ASP A 1 114 ? 4.243 -10.992 -2.785 1.00 90.38 114 ASP A N 1
ATOM 848 C CA . ASP A 1 114 ? 4.014 -11.128 -1.351 1.00 90.38 114 ASP A CA 1
ATOM 849 C C . ASP A 1 114 ? 3.982 -9.742 -0.695 1.00 90.38 114 ASP A C 1
ATOM 851 O O . ASP A 1 114 ? 4.942 -8.966 -0.781 1.00 90.38 114 ASP A O 1
ATOM 855 N N . PHE A 1 115 ? 2.864 -9.430 -0.041 1.00 89.94 115 PHE A N 1
ATOM 856 C CA . PHE A 1 115 ? 2.625 -8.161 0.640 1.00 89.94 115 PHE A CA 1
ATOM 857 C C . PHE A 1 115 ? 2.784 -8.356 2.145 1.00 89.94 115 PHE A C 1
ATOM 859 O O . PHE A 1 115 ? 1.957 -8.977 2.811 1.00 89.94 115 PHE A O 1
ATOM 866 N N . VAL A 1 116 ? 3.854 -7.799 2.705 1.00 88.19 116 VAL A N 1
ATOM 867 C CA . VAL A 1 116 ? 4.271 -8.083 4.079 1.00 88.19 116 VAL A CA 1
ATOM 868 C C . VAL A 1 116 ? 4.052 -6.864 4.965 1.00 88.19 116 VAL A C 1
ATOM 870 O O . VAL A 1 116 ? 4.650 -5.809 4.739 1.00 88.19 116 VAL A O 1
ATOM 873 N N . LYS A 1 117 ? 3.249 -7.045 6.025 1.00 87.38 117 LYS A N 1
ATOM 874 C CA . LYS A 1 117 ? 2.977 -6.038 7.072 1.00 87.38 117 LYS A CA 1
ATOM 875 C C . LYS A 1 117 ? 2.527 -4.688 6.503 1.00 87.38 117 LYS A C 1
ATOM 877 O O . LYS A 1 117 ? 3.022 -3.639 6.926 1.00 87.38 117 LYS A O 1
ATOM 882 N N . LEU A 1 118 ? 1.623 -4.726 5.525 1.00 89.00 118 LEU A N 1
ATOM 883 C CA . LEU A 1 118 ? 1.035 -3.509 4.990 1.00 89.00 118 LEU A CA 1
ATOM 884 C C . LEU A 1 118 ? 0.190 -2.812 6.056 1.00 89.00 118 LEU A C 1
ATOM 886 O O . LEU A 1 118 ? -0.671 -3.420 6.689 1.00 89.00 118 LEU A O 1
ATOM 890 N N . LYS A 1 119 ? 0.424 -1.514 6.214 1.00 89.88 119 LYS A N 1
ATOM 891 C CA . LYS A 1 119 ? -0.318 -0.654 7.132 1.00 89.88 119 LYS A CA 1
ATOM 892 C C . LYS A 1 119 ? -0.511 0.725 6.524 1.00 89.88 119 LYS A C 1
ATOM 894 O O . LYS A 1 119 ? 0.388 1.238 5.858 1.00 89.88 119 LYS A O 1
ATOM 899 N N . ALA A 1 120 ? -1.651 1.344 6.802 1.00 88.44 120 ALA A N 1
ATOM 900 C CA . ALA A 1 120 ? -1.888 2.746 6.496 1.00 88.44 120 ALA A CA 1
ATOM 901 C C . ALA A 1 120 ? -1.742 3.580 7.768 1.00 88.44 120 ALA A C 1
ATOM 903 O O . ALA A 1 120 ? -2.275 3.221 8.816 1.00 88.44 120 ALA A O 1
ATOM 904 N N . ARG A 1 121 ? -1.036 4.705 7.696 1.00 87.81 121 ARG A N 1
ATOM 905 C CA . ARG A 1 121 ? -0.876 5.645 8.803 1.00 87.81 121 ARG A CA 1
ATOM 906 C C . ARG A 1 121 ? -1.535 6.964 8.445 1.00 87.81 121 ARG A C 1
ATOM 908 O O . ARG A 1 121 ? -1.233 7.557 7.417 1.00 87.81 121 ARG A O 1
ATOM 915 N N . THR A 1 122 ? -2.411 7.436 9.319 1.00 85.81 122 THR A N 1
ATOM 916 C CA . THR A 1 122 ? -3.094 8.721 9.163 1.00 85.81 122 THR A CA 1
ATOM 917 C C . THR A 1 122 ? -2.652 9.671 10.258 1.00 85.81 122 THR A C 1
ATOM 919 O O . THR A 1 122 ? -2.627 9.300 11.432 1.00 85.81 122 THR A O 1
ATOM 922 N N . TYR A 1 123 ? -2.322 10.906 9.890 1.00 81.81 123 TYR A N 1
ATOM 923 C CA . TYR A 1 123 ? -1.895 11.918 10.850 1.00 81.81 123 TYR A CA 1
ATOM 924 C C . TYR A 1 123 ? -3.061 12.816 11.280 1.00 81.81 123 TYR A C 1
ATOM 926 O O . TYR A 1 123 ? -3.945 13.133 10.478 1.00 81.81 123 TYR A O 1
ATOM 934 N N . PRO A 1 124 ? -3.078 13.263 12.546 1.00 70.19 124 PRO A N 1
ATOM 935 C CA . PRO A 1 124 ? -4.091 14.190 13.028 1.00 70.19 124 PRO A CA 1
ATOM 936 C C . PRO A 1 124 ? -4.032 15.505 12.250 1.00 70.19 124 PRO A C 1
ATOM 938 O O . PRO A 1 124 ? -2.961 16.081 12.078 1.00 70.19 124 PRO A O 1
ATOM 941 N N . GLY A 1 125 ? -5.193 16.006 11.833 1.00 68.69 125 GLY A N 1
ATOM 942 C CA . GLY A 1 125 ? -5.300 17.273 11.108 1.00 68.69 125 GLY A CA 1
ATOM 943 C C . GLY A 1 125 ? -5.327 17.134 9.587 1.00 68.69 125 GLY A C 1
ATOM 944 O O . GLY A 1 125 ? -5.614 18.128 8.927 1.00 68.69 125 GLY A O 1
ATOM 945 N N . MET A 1 126 ? -5.123 15.927 9.044 1.00 73.25 126 MET A N 1
ATOM 946 C CA . MET A 1 126 ? -5.458 15.631 7.650 1.00 73.25 126 MET A CA 1
ATOM 947 C C . MET A 1 126 ? -6.965 15.798 7.435 1.00 73.25 126 MET A C 1
ATOM 949 O O . MET A 1 126 ? -7.775 15.348 8.250 1.00 73.25 126 MET A O 1
ATOM 953 N N . ARG A 1 127 ? -7.334 16.478 6.352 1.00 66.88 127 ARG A N 1
ATOM 954 C CA . ARG A 1 127 ? -8.718 16.785 5.983 1.00 66.88 127 ARG A CA 1
ATOM 955 C C . ARG A 1 127 ? -9.007 16.283 4.574 1.00 66.88 127 ARG A C 1
ATOM 957 O O . ARG A 1 127 ? -8.072 16.071 3.808 1.00 66.88 127 ARG A O 1
ATOM 964 N N . ALA A 1 128 ? -10.287 16.157 4.239 1.00 64.62 128 ALA A N 1
ATOM 965 C CA . ALA A 1 128 ? -10.745 15.765 2.906 1.00 64.62 128 ALA A CA 1
ATOM 966 C C . ALA A 1 128 ? -10.257 16.706 1.783 1.00 64.62 128 ALA A C 1
ATOM 968 O O . ALA A 1 128 ? -10.080 16.269 0.654 1.00 64.62 128 ALA A O 1
ATOM 969 N N . ASP A 1 129 ? -10.029 17.990 2.087 1.00 60.75 129 ASP A N 1
ATOM 970 C CA . ASP A 1 129 ? -9.553 19.009 1.141 1.00 60.75 129 ASP A CA 1
ATOM 971 C C . ASP A 1 129 ? -8.023 19.070 1.018 1.00 60.75 129 ASP A C 1
ATOM 973 O O . ASP A 1 129 ? -7.495 19.695 0.098 1.00 60.75 129 ASP A O 1
ATOM 977 N N . PHE A 1 130 ? -7.295 18.412 1.921 1.00 58.00 130 PHE A N 1
ATOM 978 C CA . PHE A 1 130 ? -5.858 18.245 1.770 1.00 58.00 130 PHE A CA 1
ATOM 979 C C . PHE A 1 130 ? -5.636 17.140 0.741 1.00 58.00 130 PHE A C 1
ATOM 981 O O . PHE A 1 130 ? -6.082 16.023 0.953 1.00 58.00 130 PHE A O 1
ATOM 988 N N . ARG A 1 131 ? -4.984 17.429 -0.385 1.00 54.97 131 ARG A N 1
ATOM 989 C CA . ARG A 1 131 ? -4.583 16.394 -1.344 1.00 54.97 131 ARG A CA 1
ATOM 990 C C . ARG A 1 131 ? -3.095 16.147 -1.167 1.00 54.97 131 ARG A C 1
ATOM 992 O O . ARG A 1 131 ? -2.284 17.012 -1.496 1.00 54.97 131 ARG A O 1
ATOM 999 N N . VAL A 1 132 ? -2.726 14.981 -0.644 1.00 52.94 132 VAL A N 1
ATOM 1000 C CA . VAL A 1 132 ? -1.359 14.488 -0.837 1.00 52.94 132 VAL A CA 1
ATOM 1001 C C . VAL A 1 132 ? -1.237 14.185 -2.325 1.00 52.94 132 VAL A C 1
ATOM 1003 O O . VAL A 1 132 ? -2.046 13.432 -2.860 1.00 52.94 132 VAL A O 1
ATOM 1006 N N . ILE A 1 133 ? -0.288 14.837 -3.003 1.00 48.91 133 ILE A N 1
ATOM 1007 C CA . ILE A 1 133 ? 0.003 14.588 -4.420 1.00 48.91 133 ILE A CA 1
ATOM 1008 C C . ILE A 1 133 ? 0.147 13.073 -4.577 1.00 48.91 133 ILE A C 1
ATOM 1010 O O . ILE A 1 133 ? 0.981 12.475 -3.893 1.00 48.91 133 ILE A O 1
ATOM 1014 N N . ALA A 1 134 ? -0.703 12.462 -5.410 1.00 46.81 134 ALA A N 1
ATOM 1015 C CA . ALA A 1 134 ? -0.635 11.032 -5.676 1.00 46.81 134 ALA A CA 1
ATOM 1016 C C . ALA A 1 134 ? 0.811 10.675 -6.059 1.00 46.81 134 ALA A C 1
ATOM 1018 O O . ALA A 1 134 ? 1.453 11.459 -6.773 1.00 46.81 134 ALA A O 1
ATOM 1019 N N . PRO A 1 135 ? 1.369 9.553 -5.567 1.00 44.53 135 PRO A N 1
ATOM 1020 C CA . PRO A 1 135 ? 2.699 9.142 -5.985 1.00 44.53 135 PRO A CA 1
ATOM 1021 C C . PRO A 1 135 ? 2.738 9.114 -7.514 1.00 44.53 135 PRO A C 1
ATOM 1023 O O . PRO A 1 135 ? 1.825 8.590 -8.153 1.00 44.53 135 PRO A O 1
ATOM 1026 N N . VAL A 1 136 ? 3.770 9.739 -8.086 1.00 43.50 136 VAL A N 1
ATOM 1027 C CA . VAL A 1 136 ? 3.980 9.837 -9.535 1.00 43.50 136 VAL A CA 1
ATOM 1028 C C . VAL A 1 136 ? 3.894 8.427 -10.111 1.00 43.50 136 VAL A C 1
ATOM 1030 O O . VAL A 1 136 ? 4.802 7.635 -9.880 1.00 43.50 136 VAL A O 1
ATOM 1033 N N . GLY A 1 137 ? 2.801 8.085 -10.795 1.00 44.66 137 GLY A N 1
ATOM 1034 C CA . GLY A 1 137 ? 2.653 6.735 -11.338 1.00 44.66 137 GLY A CA 1
ATOM 1035 C C . GLY A 1 137 ? 1.251 6.213 -11.617 1.00 44.66 137 GLY A C 1
ATOM 1036 O O . GLY A 1 137 ? 1.182 5.165 -12.242 1.00 44.66 137 GLY A O 1
ATOM 1037 N N . PHE A 1 138 ? 0.162 6.886 -11.233 1.00 48.53 138 PHE A N 1
ATOM 1038 C CA . PHE A 1 138 ? -1.195 6.404 -11.533 1.00 48.53 138 PHE A CA 1
ATOM 1039 C C . PHE A 1 138 ? -2.074 7.514 -12.098 1.00 48.53 138 PHE A C 1
ATOM 1041 O O . PHE A 1 138 ? -2.207 8.568 -11.479 1.00 48.53 138 PHE A O 1
ATOM 1048 N N . GLU A 1 139 ? -2.644 7.278 -13.279 1.00 46.84 139 GLU A N 1
ATOM 1049 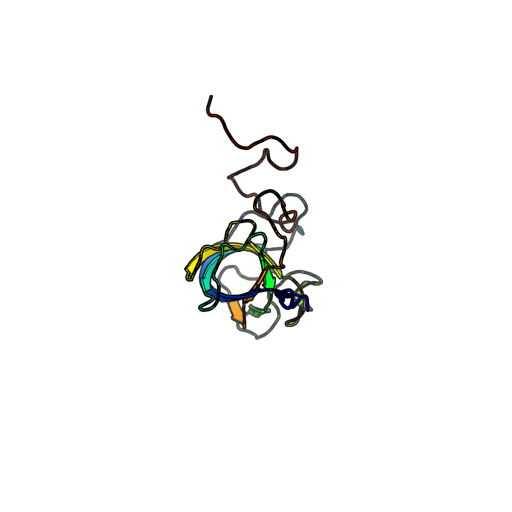C CA . GLU A 1 139 ? -3.800 8.037 -13.744 1.00 46.84 139 GLU A CA 1
ATOM 1050 C C . GLU A 1 139 ? -5.010 7.471 -13.003 1.00 46.84 139 GLU A C 1
ATOM 1052 O O . GLU A 1 139 ? -5.451 6.347 -13.237 1.00 46.84 139 GLU A O 1
ATOM 1057 N N . ASP A 1 140 ? -5.496 8.217 -12.015 1.00 45.66 140 ASP A N 1
ATOM 1058 C CA . ASP A 1 140 ? -6.859 8.020 -11.555 1.00 45.66 140 ASP A CA 1
ATOM 1059 C C . ASP A 1 140 ? -7.765 8.594 -12.644 1.00 45.66 140 ASP A C 1
ATOM 1061 O O . ASP A 1 140 ? -7.863 9.813 -12.794 1.00 45.66 140 ASP A O 1
ATOM 1065 N N . GLU A 1 141 ? -8.447 7.716 -13.380 1.00 43.25 141 GLU A N 1
ATOM 1066 C CA . GLU A 1 141 ? -9.477 8.055 -14.378 1.00 43.25 141 GLU A CA 1
ATOM 1067 C C . GLU A 1 141 ? -10.674 8.834 -13.767 1.00 43.25 141 GLU A C 1
ATOM 1069 O O . GLU A 1 141 ? -11.665 9.093 -14.439 1.00 43.25 141 GLU A O 1
ATOM 1074 N N . GLU A 1 142 ? -10.593 9.254 -12.496 1.00 42.84 142 GLU A N 1
ATOM 1075 C CA . GLU A 1 142 ? -11.644 9.978 -11.777 1.00 42.84 142 GLU A CA 1
ATOM 1076 C C . GLU A 1 142 ? -11.358 11.458 -11.460 1.00 42.84 142 GLU A C 1
ATOM 1078 O O . GLU A 1 142 ? -12.271 12.128 -10.998 1.00 42.84 142 GLU A O 1
ATOM 1083 N N . CYS A 1 143 ? -10.188 12.049 -11.744 1.00 38.97 143 CYS A N 1
ATOM 1084 C CA . CYS A 1 143 ? -10.070 13.527 -11.769 1.00 38.97 143 CYS A CA 1
ATOM 1085 C C . CYS A 1 143 ? -8.805 13.986 -12.534 1.00 38.97 143 CYS A C 1
ATOM 1087 O O . CYS A 1 143 ? -7.865 14.500 -11.922 1.00 38.97 143 CYS A O 1
ATOM 1089 N N . GLU A 1 144 ? -8.804 13.963 -13.872 1.00 38.41 144 GLU A N 1
ATOM 1090 C CA . GLU A 1 144 ? -7.811 14.731 -14.659 1.00 38.41 144 GLU A CA 1
ATOM 1091 C C . GLU A 1 144 ? -7.849 16.252 -14.352 1.00 38.41 144 GLU A C 1
ATOM 1093 O O . GLU A 1 144 ? -6.895 16.979 -14.622 1.00 38.41 144 GLU A O 1
ATOM 1098 N N . ASN A 1 145 ? -8.905 16.758 -13.702 1.00 36.09 145 ASN A N 1
ATOM 1099 C CA . ASN A 1 145 ? -9.073 18.188 -13.408 1.00 36.09 145 ASN A CA 1
ATOM 1100 C C . ASN A 1 145 ? -8.553 18.647 -12.031 1.00 36.09 145 ASN A C 1
ATOM 1102 O O . ASN A 1 145 ? -8.517 19.848 -11.746 1.00 36.09 145 ASN A O 1
ATOM 1106 N N . ALA A 1 146 ? -8.101 17.734 -11.166 1.00 40.47 146 ALA A N 1
ATOM 1107 C CA . ALA A 1 146 ? -7.667 18.099 -9.816 1.00 40.47 146 ALA A CA 1
ATOM 1108 C C . ALA A 1 146 ? -6.252 18.696 -9.738 1.00 40.47 146 ALA A C 1
ATOM 1110 O O . ALA A 1 146 ? -5.947 19.415 -8.784 1.00 40.47 146 ALA A O 1
ATOM 1111 N N . ALA A 1 147 ? -5.398 18.453 -10.738 1.00 39.59 147 ALA A N 1
ATOM 1112 C CA . ALA A 1 147 ? -4.044 19.013 -10.790 1.00 39.59 147 ALA A CA 1
ATOM 1113 C C . ALA A 1 147 ? -4.028 20.551 -10.946 1.00 39.59 147 ALA A C 1
ATOM 1115 O O . ALA A 1 147 ? -3.005 21.186 -10.693 1.00 39.59 147 ALA A O 1
ATOM 1116 N N . TYR A 1 148 ? -5.169 21.156 -11.303 1.00 39.53 148 TYR A N 1
ATOM 1117 C CA . TYR A 1 148 ? -5.325 22.599 -11.518 1.00 39.53 148 TYR A CA 1
ATOM 1118 C C . TYR A 1 148 ? -6.252 23.296 -10.507 1.00 39.53 148 TYR A C 1
ATOM 1120 O O . TYR A 1 148 ? -6.589 24.464 -10.692 1.00 39.53 148 TYR A O 1
ATOM 1128 N N . GLY A 1 149 ? -6.644 22.624 -9.418 1.00 34.81 149 GLY A N 1
ATOM 1129 C CA . GLY A 1 149 ? -7.460 23.242 -8.365 1.00 34.81 149 GLY A CA 1
ATOM 1130 C C . GLY A 1 149 ? -8.892 23.584 -8.789 1.00 34.81 149 GLY A C 1
ATOM 1131 O O . GLY A 1 149 ? -9.501 24.478 -8.202 1.00 34.81 149 GLY A O 1
ATOM 1132 N N . LEU A 1 150 ? -9.434 22.892 -9.794 1.00 36.19 150 LEU A N 1
ATOM 1133 C CA . LEU A 1 150 ? -10.843 23.005 -10.159 1.00 36.19 150 LEU A CA 1
ATOM 1134 C C . LEU A 1 150 ? -11.674 21.993 -9.350 1.00 36.19 150 LEU A C 1
ATOM 1136 O O . LEU A 1 150 ? -11.236 20.850 -9.180 1.00 36.19 150 LEU A O 1
ATOM 1140 N N . PRO A 1 151 ? -12.842 22.396 -8.810 1.00 37.16 151 PRO A N 1
ATOM 1141 C CA . PRO A 1 151 ? -13.737 21.471 -8.128 1.00 37.16 151 PRO A CA 1
ATOM 1142 C C . PRO A 1 151 ? -14.232 20.415 -9.123 1.00 37.16 151 PRO A C 1
ATOM 1144 O O . PRO A 1 151 ? -14.713 20.751 -10.204 1.00 37.16 151 PRO A O 1
ATOM 1147 N N . CYS A 1 152 ? -14.065 19.140 -8.765 1.00 46.03 152 CYS A N 1
ATOM 1148 C CA . CYS A 1 152 ? -14.654 18.021 -9.491 1.00 46.03 152 CYS A CA 1
ATOM 1149 C C . CYS A 1 152 ? -16.151 18.025 -9.146 1.00 46.03 152 CYS A C 1
ATOM 1151 O O . CYS A 1 152 ? -16.478 17.452 -8.124 1.00 46.03 152 CYS A O 1
ATOM 1153 N N . ASP A 1 153 ? -16.982 18.763 -9.894 1.00 45.53 153 ASP A N 1
ATOM 1154 C CA . ASP A 1 153 ? -18.449 18.632 -9.982 1.00 45.53 153 ASP A CA 1
ATOM 1155 C C . ASP A 1 153 ? -18.982 19.612 -11.049 1.00 45.53 153 ASP A C 1
ATOM 1157 O O . ASP A 1 153 ? -18.919 20.827 -10.869 1.00 45.53 153 ASP A O 1
ATOM 1161 N N . GLU A 1 154 ? -19.447 19.088 -12.185 1.00 37.88 154 GLU A N 1
ATOM 1162 C CA . GLU A 1 154 ? -20.822 19.239 -12.700 1.00 37.88 154 GLU A CA 1
ATOM 1163 C C . GLU A 1 154 ? -20.879 18.761 -14.161 1.00 37.88 154 GLU A C 1
ATOM 1165 O O . GLU A 1 154 ? -20.139 19.223 -15.031 1.00 37.88 154 GLU A O 1
ATOM 1170 N N . GLU A 1 155 ? -21.758 17.784 -14.391 1.00 38.72 155 GLU A N 1
ATOM 1171 C CA . GLU A 1 155 ? -22.163 17.274 -15.700 1.00 38.72 155 GLU A CA 1
ATOM 1172 C C . GLU A 1 155 ? -22.487 18.415 -16.675 1.00 38.72 155 GLU A C 1
ATOM 1174 O O . GLU A 1 155 ? -23.283 19.287 -16.330 1.00 38.72 155 GLU A O 1
ATOM 1179 N N . PHE A 1 156 ? -21.966 18.351 -17.906 1.00 37.19 156 PHE A N 1
ATOM 1180 C CA . PHE A 1 156 ? -22.622 18.903 -19.098 1.00 37.19 156 PHE A CA 1
ATOM 1181 C C . PHE A 1 156 ? -22.293 18.078 -20.344 1.00 37.19 156 PHE A C 1
ATOM 1183 O O . PHE A 1 156 ? -21.091 17.858 -20.613 1.00 37.19 156 PHE A O 1
#

Foldseek 3Di:
DDPPDPPPPPFWDKWFKDWPDKDWAFWADPPDPQWTKMKTKIKTFDQPDDAKFAWWFKFFFKAFPVRAGFADDPCSVRHRPDGFWIFRDIAGPGIDITMAMGITGHDDPPTDMDTGRMMTIGGPPDDNPDGDPGPRTHDPPQPPPPVPPDDPDDDD

Organism: NCBI:txid36881